Protein AF-A0A534XA20-F1 (afdb_monomer)

pLDDT: mean 77.26, std 18.29, range [40.84, 97.5]

Foldseek 3Di:
DDDDDDDDDPPPPPPPPDPPPPDDQPDDDDDDPPDQDPDPDGQDADQPDKDWDAAPQGKIKIKGFRAPQQAIWIKIADCVPQHDADPSRHTRIDTLAGLQACAPPDPDVPHTDGGQFRHAKDWDWDDDPDAATKIKMWGAGPPPGIWIWIDRPSSNDIDDIDSPPD

Nearest PDB structures (foldseek):
  2z4h-assembly1_A  TM=3.755E-01  e=2.915E+00  Escherichia coli

Radius of gyration: 22.72 Å; Cα contacts (8 Å, |Δi|>4): 361; chains: 1; bounding box: 75×54×54 Å

Solvent-accessible surface area (backbone atoms only — not comparable to full-atom values): 9914 Å² total; per-residue (Å²): 137,86,87,81,82,84,82,81,81,77,82,78,78,80,76,81,75,73,78,82,75,90,62,80,64,72,90,75,83,80,86,69,84,90,57,52,34,98,51,103,64,75,61,77,82,46,74,76,53,76,46,77,45,72,36,88,88,61,36,35,37,40,36,23,27,40,32,71,41,52,2,38,42,35,32,38,34,34,52,95,82,51,41,70,61,46,98,81,60,47,66,49,60,43,77,54,50,40,63,44,36,37,19,93,85,34,95,45,74,81,43,44,74,42,18,43,7,11,69,45,75,50,74,48,60,48,83,64,97,71,82,65,44,41,38,38,38,37,22,29,21,95,72,83,36,27,15,29,29,39,15,66,61,79,48,77,50,64,45,79,51,36,51,68,63,111

Mean predicted aligned error: 11.52 Å

Secondary structure (DSSP, 8-state):
-----------------------PPPP----------S-SS-------SEEEEE-TTS-EEEEEEEETTTEEEEEEE-HHHH-PPPTTS---PEEEE-TT-S-TT-SSTTS-S--S--S-EEEEE---SSSPPPEEEEEE-SSSSEEEEEESSTTSS-PPPBTT--

Sequence (166 aa):
MSTRVLLGLALGIVTSAVPAVAQFSPNQELPLPLAGGQLPVGFVVRGLEPGLRVGPDGAVYVVSIRGVPTGVDLHRHFAPSDGAPAADGTYPFKYLGRPDGCGIFAAGCDVVGVAEGGGDVDIAVNFPASGVPNLALTSLTLVPGVTGTHSADRGENFTDPNPAAA

Structure (mmCIF, N/CA/C/O backbone):
data_AF-A0A534XA20-F1
#
_entry.id   AF-A0A534XA20-F1
#
loop_
_atom_site.group_PDB
_atom_site.id
_atom_site.type_symbol
_atom_site.label_atom_id
_atom_site.label_alt_id
_atom_site.label_comp_id
_atom_site.label_asym_id
_atom_site.label_entity_id
_atom_site.label_seq_id
_atom_site.pdbx_PDB_ins_code
_atom_site.Cartn_x
_atom_site.Cartn_y
_atom_site.Cartn_z
_atom_site.occupancy
_atom_site.B_iso_or_equiv
_atom_site.auth_seq_id
_atom_site.auth_comp_id
_atom_site.auth_asym_id
_atom_site.auth_atom_id
_atom_site.pdbx_PDB_model_num
ATOM 1 N N . MET A 1 1 ? -55.836 -37.350 36.053 1.00 43.75 1 MET A N 1
ATOM 2 C CA . MET A 1 1 ? -55.938 -36.529 34.824 1.00 43.75 1 MET A CA 1
ATOM 3 C C . MET A 1 1 ? -54.875 -35.446 34.904 1.00 43.75 1 MET A C 1
ATOM 5 O O . MET A 1 1 ? -54.731 -34.839 35.952 1.00 43.75 1 MET A O 1
ATOM 9 N N . SER A 1 2 ? -54.046 -35.347 33.868 1.00 40.84 2 SER A N 1
ATOM 10 C CA . SER A 1 2 ? -52.719 -34.718 33.871 1.00 40.84 2 SER A CA 1
ATOM 11 C C . SER A 1 2 ? -52.782 -33.206 33.621 1.00 40.84 2 SER A C 1
ATOM 13 O O . SER A 1 2 ? -53.400 -32.765 32.654 1.00 40.84 2 SER A O 1
ATOM 15 N N . THR A 1 3 ? -52.114 -32.433 34.478 1.00 43.56 3 THR A N 1
ATOM 16 C CA . THR A 1 3 ? -51.863 -30.996 34.315 1.00 43.56 3 THR A CA 1
ATOM 17 C C . THR A 1 3 ? -50.714 -30.800 33.325 1.00 43.56 3 THR A C 1
ATOM 19 O O . THR A 1 3 ? -49.598 -31.248 33.582 1.00 43.56 3 THR A O 1
ATOM 22 N N . ARG A 1 4 ? -50.967 -30.140 32.190 1.00 43.31 4 ARG A N 1
ATOM 23 C CA . ARG A 1 4 ? -49.921 -29.734 31.239 1.00 43.31 4 ARG A CA 1
ATOM 24 C C . ARG A 1 4 ? -49.617 -28.250 31.421 1.00 43.31 4 ARG A C 1
ATOM 26 O O . ARG A 1 4 ? -50.443 -27.407 31.095 1.00 43.31 4 ARG A O 1
ATOM 33 N N . VAL A 1 5 ? -48.424 -27.952 31.926 1.00 43.38 5 VAL A N 1
ATOM 34 C CA . VAL A 1 5 ? -47.821 -26.616 31.887 1.00 43.38 5 VAL A CA 1
ATOM 35 C C . VAL A 1 5 ? -47.134 -26.478 30.530 1.00 43.38 5 VAL A C 1
ATOM 37 O O . VAL A 1 5 ? -46.197 -27.219 30.241 1.00 43.38 5 VAL A O 1
ATOM 40 N N . LEU A 1 6 ? -47.611 -25.569 29.676 1.00 43.41 6 LEU A N 1
ATOM 41 C CA . LEU A 1 6 ? -46.860 -25.148 28.493 1.00 43.41 6 LEU A CA 1
ATOM 42 C C . LEU A 1 6 ? -45.855 -24.075 28.920 1.00 43.41 6 LEU A C 1
ATOM 44 O O . LEU A 1 6 ? -46.234 -22.946 29.221 1.00 43.41 6 LEU A O 1
ATOM 48 N N . LEU A 1 7 ? -44.573 -24.435 28.932 1.00 44.34 7 LEU A N 1
ATOM 49 C CA . LEU A 1 7 ? -43.472 -23.487 29.045 1.00 44.34 7 LEU A CA 1
ATOM 50 C C . LEU A 1 7 ? -43.133 -22.995 27.629 1.00 44.34 7 LEU A C 1
ATOM 52 O O . LEU A 1 7 ? -42.509 -23.708 26.846 1.00 44.34 7 LEU A O 1
ATOM 56 N N . GLY A 1 8 ? -43.607 -21.803 27.270 1.00 41.44 8 GLY A N 1
ATOM 57 C CA . GLY A 1 8 ? -43.230 -21.143 26.022 1.00 41.44 8 GLY A CA 1
ATOM 58 C C . GLY A 1 8 ? -41.831 -20.546 26.147 1.00 41.44 8 GLY A C 1
ATOM 59 O O . GLY A 1 8 ? -41.646 -19.555 26.849 1.00 41.44 8 GLY A O 1
ATOM 60 N N . LEU A 1 9 ? -40.844 -21.142 25.478 1.00 47.09 9 LEU A N 1
ATOM 61 C CA . LEU A 1 9 ? -39.513 -20.560 25.327 1.00 47.09 9 LEU A CA 1
ATOM 62 C C . LEU A 1 9 ? -39.584 -19.477 24.238 1.00 47.09 9 LEU A C 1
ATOM 64 O O . LEU A 1 9 ? -39.551 -19.782 23.047 1.00 47.09 9 LEU A O 1
ATOM 68 N N . ALA A 1 10 ? -39.732 -18.213 24.634 1.00 49.53 10 ALA A N 1
ATOM 69 C CA . ALA A 1 10 ? -39.606 -17.094 23.708 1.00 49.53 10 ALA A CA 1
ATOM 70 C C . ALA A 1 10 ? -38.120 -16.892 23.378 1.00 49.53 10 ALA A C 1
ATOM 72 O O . ALA A 1 10 ? -37.345 -16.421 24.209 1.00 49.53 10 ALA A O 1
ATOM 73 N N . LEU A 1 11 ? -37.720 -17.274 22.164 1.00 46.91 11 LEU A N 1
ATOM 74 C CA . LEU A 1 11 ? -36.409 -16.957 21.611 1.00 46.91 11 LEU A CA 1
ATOM 75 C C . LEU A 1 11 ? -36.375 -15.448 21.324 1.00 46.91 11 LEU A C 1
ATOM 77 O O . LEU A 1 11 ? -36.827 -14.988 20.277 1.00 46.91 11 LEU A O 1
ATOM 81 N N . GLY A 1 12 ? -35.908 -14.667 22.297 1.00 41.12 12 GLY A N 1
ATOM 82 C CA . GLY A 1 12 ? -35.675 -13.239 22.130 1.00 41.12 12 GLY A CA 1
ATOM 83 C C . GLY A 1 12 ? -34.534 -13.028 21.144 1.00 41.12 12 GLY A C 1
ATOM 84 O O . GLY A 1 12 ? -33.367 -13.135 21.510 1.00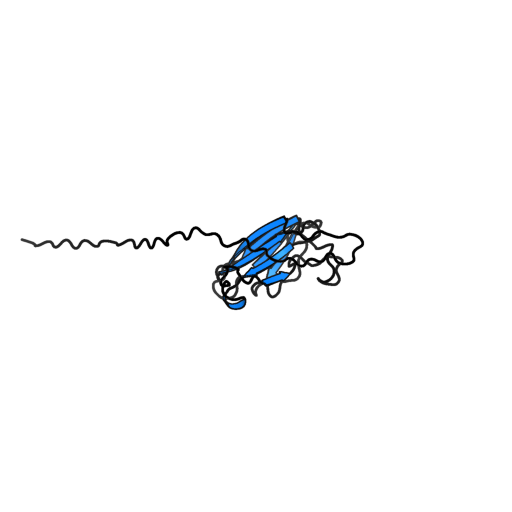 41.12 12 GLY A O 1
ATOM 85 N N . ILE A 1 13 ? -34.864 -12.741 19.886 1.00 50.25 13 ILE A N 1
ATOM 86 C CA . ILE A 1 13 ? -33.898 -12.201 18.935 1.00 50.25 13 ILE A CA 1
ATOM 87 C C . ILE A 1 13 ? -33.545 -10.807 19.455 1.00 50.25 13 ILE A C 1
ATOM 89 O O . ILE A 1 13 ? -34.330 -9.869 19.328 1.00 50.25 13 ILE A O 1
ATOM 93 N N . VAL A 1 14 ? -32.378 -10.676 20.085 1.00 44.31 14 VAL A N 1
ATOM 94 C CA . VAL A 1 14 ? -31.803 -9.370 20.405 1.00 44.31 14 VAL A CA 1
ATOM 95 C C . VAL A 1 14 ? -31.342 -8.768 19.082 1.00 44.31 14 VAL A C 1
ATOM 97 O O . VAL A 1 14 ? -30.202 -8.944 18.665 1.00 44.31 14 VAL A O 1
ATOM 100 N N . THR A 1 15 ? -32.235 -8.078 18.376 1.00 46.50 15 THR A N 1
ATOM 101 C CA . THR A 1 15 ? -31.813 -7.156 17.324 1.00 46.50 15 THR A CA 1
ATOM 102 C C . THR A 1 15 ? -31.273 -5.917 18.024 1.00 46.50 15 THR A C 1
ATOM 104 O O . THR A 1 15 ? -32.009 -4.962 18.273 1.00 46.50 15 THR A O 1
ATOM 107 N N . SER A 1 16 ? -29.992 -5.925 18.392 1.00 49.44 16 SER A N 1
ATOM 108 C CA . SER A 1 16 ? -29.287 -4.685 18.703 1.00 49.44 16 SER A CA 1
ATOM 109 C C . SER A 1 16 ? -29.133 -3.909 17.394 1.00 49.44 16 SER A C 1
ATOM 111 O O . SER A 1 16 ? -28.110 -3.995 16.718 1.00 49.44 16 SER A O 1
ATOM 113 N N . ALA A 1 17 ? -30.192 -3.213 16.982 1.00 48.69 17 ALA A N 1
ATOM 114 C CA . ALA A 1 17 ? -30.105 -2.241 15.911 1.00 48.69 17 ALA A CA 1
ATOM 115 C C . ALA A 1 17 ? -29.261 -1.082 16.444 1.00 48.69 17 ALA A C 1
ATOM 117 O O . ALA A 1 17 ? -29.714 -0.301 17.281 1.00 48.69 17 ALA A O 1
ATOM 118 N N . VAL A 1 18 ? -28.004 -1.020 16.009 1.00 51.59 18 VAL A N 1
ATOM 119 C CA . VAL A 1 18 ? -27.165 0.155 16.227 1.00 51.59 18 VAL A CA 1
ATOM 120 C C . VAL A 1 18 ? -27.829 1.293 15.446 1.00 51.59 18 VAL A C 1
ATOM 122 O O . VAL A 1 18 ? -28.064 1.125 14.245 1.00 51.59 18 VAL A O 1
ATOM 125 N N . PRO A 1 19 ? -28.198 2.416 16.085 1.00 45.91 19 PRO A N 1
ATOM 126 C CA . PRO A 1 19 ? -28.735 3.554 15.357 1.00 45.91 19 PRO A CA 1
ATOM 127 C C . PRO A 1 19 ? -27.703 3.984 14.313 1.00 45.91 19 PRO A C 1
ATOM 129 O O . PRO A 1 19 ? -26.531 4.176 14.635 1.00 45.91 19 PRO A O 1
ATOM 132 N N . ALA A 1 20 ? -28.129 4.105 13.056 1.00 51.56 20 ALA A N 1
ATOM 133 C CA . ALA A 1 20 ? -27.275 4.630 12.006 1.00 51.56 20 ALA A CA 1
ATOM 134 C C . ALA A 1 20 ? -26.931 6.084 12.355 1.00 51.56 20 ALA A C 1
ATOM 136 O O . ALA A 1 20 ? -27.782 6.971 12.275 1.00 51.56 20 ALA A O 1
ATOM 137 N N . VAL A 1 21 ? -25.689 6.326 12.773 1.00 58.00 21 VAL A N 1
ATOM 138 C CA . VAL A 1 21 ? -25.152 7.680 12.892 1.00 58.00 21 VAL A CA 1
ATOM 139 C C . VAL A 1 21 ? -24.897 8.151 11.466 1.00 58.00 21 VAL A C 1
ATOM 141 O O . VAL A 1 21 ? -23.87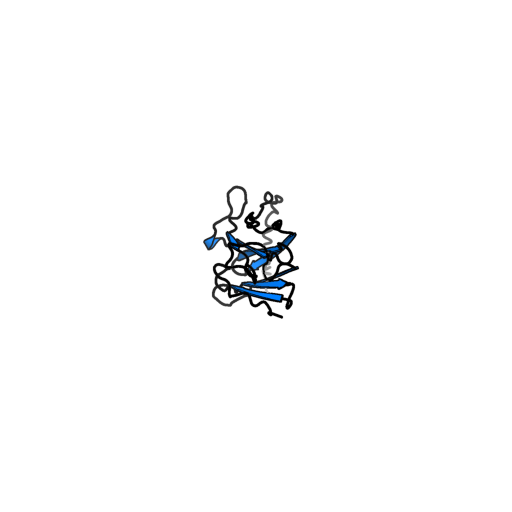2 7.847 10.864 1.00 58.00 21 VAL A O 1
ATOM 144 N N . ALA A 1 22 ? -25.891 8.820 10.886 1.00 55.72 22 ALA A N 1
ATOM 145 C CA . ALA A 1 22 ? -25.801 9.414 9.561 1.00 55.72 22 ALA A CA 1
ATOM 146 C C . ALA A 1 22 ? -24.955 10.689 9.628 1.00 55.72 22 ALA A C 1
ATOM 148 O O . ALA A 1 22 ? -25.463 11.803 9.542 1.00 55.72 22 ALA A O 1
ATOM 149 N N . GLN A 1 23 ? -23.652 10.518 9.804 1.00 67.19 23 GLN A N 1
ATOM 150 C CA . GLN A 1 23 ? -22.690 11.563 9.520 1.00 67.19 23 GLN A CA 1
ATOM 151 C C . GLN A 1 23 ? -21.426 10.878 9.017 1.00 67.19 23 GLN A C 1
ATOM 153 O O . GLN A 1 23 ? -20.704 10.244 9.784 1.00 67.19 23 GLN A O 1
ATOM 158 N N . PHE A 1 24 ? -21.195 10.952 7.705 1.00 64.81 24 PHE A N 1
ATOM 159 C CA . PHE A 1 24 ? -19.869 10.654 7.180 1.00 64.81 24 PHE A CA 1
ATOM 160 C C . PHE A 1 24 ? -18.875 11.579 7.885 1.00 64.81 24 PHE A C 1
ATOM 162 O O . PHE A 1 24 ? -19.194 12.744 8.156 1.00 64.81 24 PHE A O 1
ATOM 169 N N . SER A 1 25 ? -17.690 11.061 8.204 1.00 66.25 25 SER A N 1
ATOM 170 C CA . SER A 1 25 ? -16.595 11.926 8.623 1.00 66.25 25 SER A CA 1
ATOM 171 C C . SER A 1 25 ? -16.346 12.972 7.531 1.00 66.25 25 SER A C 1
ATOM 173 O O . SER A 1 25 ? -16.643 12.721 6.356 1.00 66.25 25 SER A O 1
ATOM 175 N N . PRO A 1 26 ? -15.781 14.138 7.877 1.00 74.94 26 PRO A N 1
ATOM 176 C CA . PRO A 1 26 ? -15.172 14.993 6.872 1.00 74.94 26 PRO A CA 1
ATOM 177 C C . PRO A 1 26 ? -14.247 14.178 5.958 1.00 74.94 26 PRO A C 1
ATOM 179 O O . PRO A 1 26 ? -13.672 13.169 6.383 1.00 74.94 26 PRO A O 1
ATOM 182 N N . ASN A 1 27 ? -14.106 14.619 4.707 1.00 80.62 27 ASN A N 1
ATOM 183 C CA . ASN A 1 27 ? -13.144 14.016 3.794 1.00 80.62 27 ASN A CA 1
ATOM 184 C C . ASN A 1 27 ? -11.755 14.064 4.435 1.00 80.62 27 ASN A C 1
ATOM 186 O O . ASN A 1 27 ? -11.293 15.129 4.849 1.00 80.62 27 ASN A O 1
ATOM 190 N N . GLN A 1 28 ? -11.101 12.909 4.493 1.00 85.38 28 GLN A N 1
ATOM 191 C CA . GLN A 1 28 ? -9.707 12.806 4.876 1.00 85.38 28 GLN A CA 1
ATOM 192 C C . GLN A 1 28 ? -8.889 12.527 3.622 1.00 85.38 28 GLN A C 1
ATOM 194 O O . GLN A 1 28 ? -9.020 11.472 3.007 1.00 85.38 28 GLN A O 1
ATOM 199 N N . GLU A 1 29 ? -8.019 13.468 3.275 1.00 86.62 29 GLU A N 1
ATOM 200 C CA . GLU A 1 29 ? -7.014 13.257 2.241 1.00 86.62 29 GLU A CA 1
ATOM 201 C C . GLU A 1 29 ? -5.838 12.478 2.832 1.00 86.62 29 GLU A C 1
ATOM 203 O O . GLU A 1 29 ? -5.342 12.804 3.915 1.00 86.62 29 GLU A O 1
ATOM 208 N N . LEU A 1 30 ? -5.379 11.452 2.118 1.00 87.94 30 LEU A N 1
ATOM 209 C CA . LEU A 1 30 ? -4.150 10.751 2.468 1.00 87.94 30 LEU A CA 1
ATOM 210 C C . LEU A 1 30 ? -2.987 11.468 1.783 1.00 87.94 30 LEU A C 1
ATOM 212 O O . LEU A 1 30 ? -2.903 11.446 0.553 1.00 87.94 30 LEU A O 1
ATOM 216 N N . PRO A 1 31 ? -2.103 12.142 2.541 1.00 82.31 31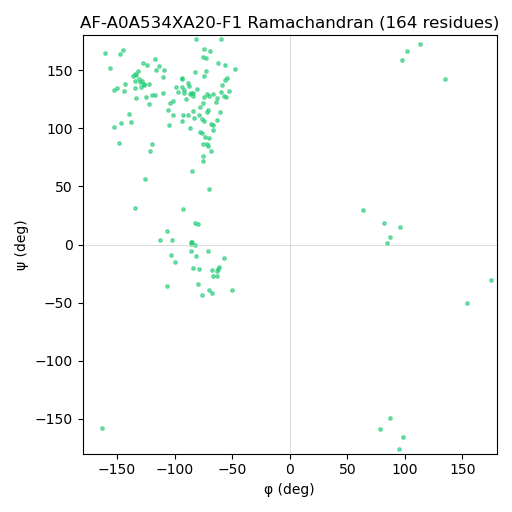 PRO A N 1
ATOM 217 C CA . PRO A 1 31 ? -1.032 12.906 1.934 1.00 82.31 31 PRO A CA 1
ATOM 218 C C . PRO A 1 31 ? -0.110 11.962 1.164 1.00 82.31 31 PRO A C 1
ATOM 220 O O . PRO A 1 31 ? 0.413 10.984 1.708 1.00 82.31 31 PRO A O 1
ATOM 223 N N . LEU A 1 32 ? 0.086 12.287 -0.109 1.00 77.81 32 LEU A N 1
ATOM 224 C CA . LEU A 1 32 ? 1.119 11.701 -0.948 1.00 77.81 32 LEU A CA 1
ATOM 225 C C . LEU A 1 32 ? 2.345 12.611 -0.889 1.00 77.81 32 LEU A C 1
ATOM 227 O O . LEU A 1 32 ? 2.189 13.838 -0.870 1.00 77.81 32 LEU A O 1
ATOM 231 N N . PRO A 1 33 ? 3.570 12.065 -0.870 1.00 70.50 33 PRO A N 1
ATOM 232 C CA . PRO A 1 33 ? 4.752 12.900 -0.974 1.00 70.50 33 PRO A CA 1
ATOM 233 C C . PRO A 1 33 ? 4.718 13.661 -2.308 1.00 70.50 33 PRO A C 1
ATOM 235 O O . PRO A 1 33 ? 4.808 13.080 -3.391 1.00 70.50 33 PRO A O 1
ATOM 238 N N . LEU A 1 34 ? 4.585 14.986 -2.217 1.00 58.59 34 LEU A N 1
ATOM 239 C CA . LEU A 1 34 ? 4.752 15.912 -3.332 1.00 58.59 34 LEU A CA 1
ATOM 240 C C . LEU A 1 34 ? 6.239 15.972 -3.689 1.00 58.59 34 LEU A C 1
ATOM 242 O O . LEU A 1 34 ? 6.945 16.852 -3.212 1.00 58.59 34 LEU A O 1
ATOM 246 N N . ALA A 1 35 ? 6.752 15.057 -4.502 1.00 53.41 35 ALA A N 1
ATOM 247 C CA . ALA A 1 35 ? 8.061 15.290 -5.103 1.00 53.41 35 ALA A CA 1
ATOM 248 C C . ALA A 1 35 ? 8.200 14.559 -6.434 1.00 53.41 35 ALA A C 1
ATOM 250 O O . ALA A 1 35 ? 8.506 13.371 -6.481 1.00 53.41 35 ALA A O 1
ATOM 251 N N . GLY A 1 36 ? 8.036 15.303 -7.528 1.00 42.12 36 GLY A N 1
ATOM 252 C CA . GLY A 1 36 ? 8.830 15.022 -8.716 1.00 42.12 36 GLY A CA 1
ATOM 253 C C . GLY A 1 36 ? 10.258 15.454 -8.396 1.00 42.12 36 GLY A C 1
ATOM 254 O O . GLY A 1 36 ? 10.484 16.628 -8.109 1.00 42.12 36 GLY A O 1
ATOM 255 N N . GLY A 1 37 ? 11.199 14.508 -8.372 1.00 46.41 37 GLY A N 1
ATOM 256 C CA . GLY A 1 37 ? 12.622 14.821 -8.256 1.00 46.41 37 GLY A CA 1
ATOM 257 C C . GLY A 1 37 ? 13.099 15.700 -9.417 1.00 46.41 37 GLY A C 1
ATOM 258 O O . GLY A 1 37 ? 12.347 15.992 -10.346 1.00 46.41 37 GLY A O 1
ATOM 259 N N . GLN A 1 38 ? 14.372 16.100 -9.376 1.00 47.19 38 GLN A N 1
ATOM 260 C CA . GLN A 1 38 ? 15.035 16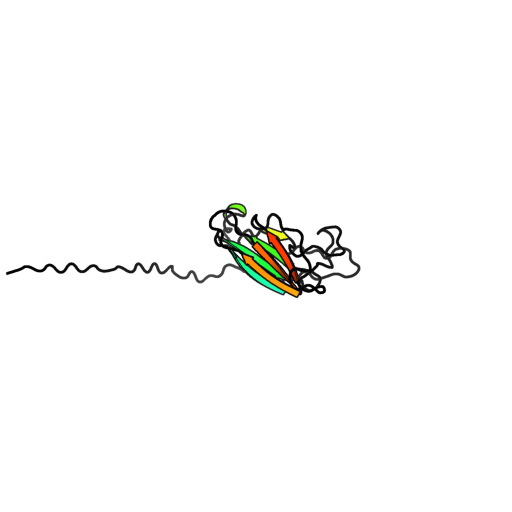.957 -10.368 1.00 47.19 38 GLN A CA 1
ATOM 261 C C . GLN A 1 38 ? 15.259 16.236 -11.718 1.00 47.19 38 GLN A C 1
ATOM 263 O O . GLN A 1 38 ? 16.361 16.212 -12.258 1.00 47.19 38 GLN A O 1
ATOM 268 N N . LEU A 1 39 ? 14.235 15.579 -12.255 1.00 51.56 39 LEU A N 1
ATOM 269 C CA . LEU A 1 39 ? 14.259 15.060 -13.609 1.00 51.56 39 LEU A CA 1
ATOM 270 C C . LEU A 1 39 ? 13.897 16.198 -14.577 1.00 51.56 39 LEU A C 1
ATOM 272 O O . LEU A 1 39 ? 13.084 17.058 -14.237 1.00 51.56 39 LEU A O 1
ATOM 276 N N . PRO A 1 40 ? 14.441 16.203 -15.808 1.00 54.44 40 PRO A N 1
ATOM 277 C CA . PRO A 1 40 ? 14.040 17.150 -16.855 1.00 54.44 40 PRO A CA 1
ATOM 278 C C . PRO A 1 40 ? 12.536 17.108 -17.193 1.00 54.44 40 PRO A C 1
ATOM 280 O O . PRO A 1 40 ? 12.039 17.979 -17.902 1.00 54.44 40 PRO A O 1
ATOM 283 N N . VAL A 1 41 ? 11.825 16.085 -16.701 1.00 53.56 41 VAL A N 1
ATOM 284 C CA . VAL A 1 41 ? 10.382 15.870 -16.810 1.00 53.56 41 VAL A CA 1
ATOM 285 C C . VAL A 1 41 ? 9.779 15.697 -15.413 1.00 53.56 41 VAL A C 1
ATOM 287 O O . VAL A 1 41 ? 10.232 14.868 -14.628 1.00 53.56 41 VAL A O 1
ATOM 290 N N . GLY A 1 42 ? 8.753 16.488 -15.096 1.00 54.09 42 GLY A N 1
ATOM 291 C CA . GLY A 1 42 ? 8.009 16.381 -13.842 1.00 54.09 42 GLY A CA 1
ATOM 292 C C . GLY A 1 42 ? 6.803 15.460 -13.997 1.00 54.09 42 GLY A C 1
ATOM 293 O O . GLY A 1 42 ? 6.005 15.635 -14.917 1.00 54.09 42 GLY A O 1
ATOM 294 N N . PHE A 1 43 ? 6.644 14.509 -13.081 1.00 58.56 43 PHE A N 1
ATOM 295 C CA . PHE A 1 43 ? 5.434 13.698 -12.9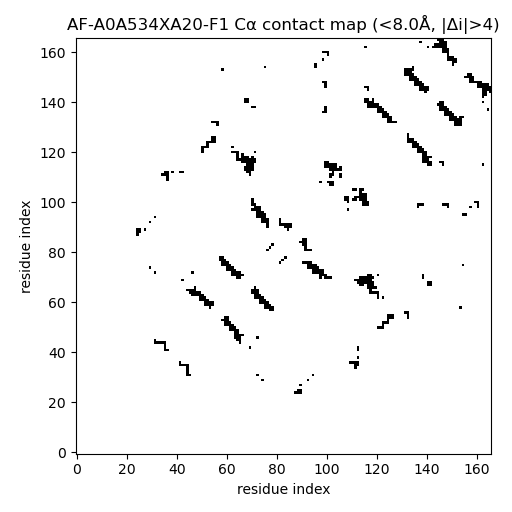84 1.00 58.56 43 PHE A CA 1
ATOM 296 C C . PHE A 1 43 ? 4.511 14.292 -11.924 1.00 58.56 43 PHE A C 1
ATOM 298 O O . PHE A 1 43 ? 4.945 14.591 -10.811 1.00 58.56 43 PHE A O 1
ATOM 305 N N . VAL A 1 44 ? 3.232 14.469 -12.258 1.00 56.75 44 VAL A N 1
ATOM 306 C CA . VAL A 1 44 ? 2.231 14.886 -11.272 1.00 56.75 44 VAL A CA 1
ATOM 307 C C . VAL A 1 44 ? 1.844 13.658 -10.454 1.00 56.75 44 VAL A C 1
ATOM 309 O O . VAL A 1 44 ? 1.203 12.750 -10.974 1.00 56.75 44 VAL A O 1
ATOM 312 N N . VAL A 1 45 ? 2.219 13.633 -9.176 1.00 60.84 45 VAL A N 1
ATOM 313 C CA . VAL A 1 45 ? 1.741 12.616 -8.231 1.00 60.84 45 VAL A CA 1
ATOM 314 C C . VAL A 1 45 ? 0.272 12.908 -7.930 1.00 60.84 45 VAL A C 1
ATOM 316 O O . VAL A 1 45 ? -0.047 13.950 -7.358 1.00 60.84 45 VAL A O 1
ATOM 319 N N . ARG A 1 46 ? -0.626 12.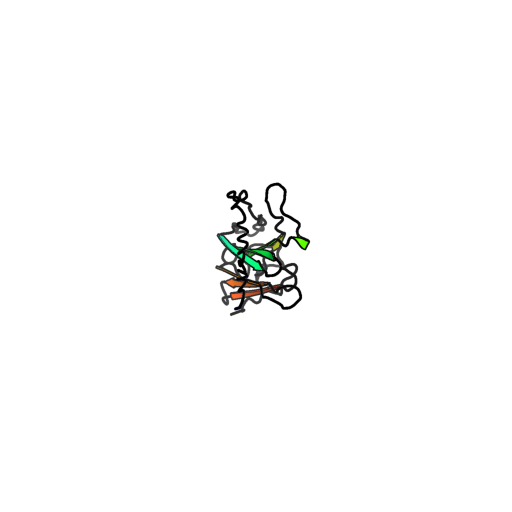011 -8.344 1.00 64.44 46 ARG A N 1
ATOM 320 C CA . ARG A 1 46 ? -2.046 12.015 -7.963 1.00 64.44 46 ARG A CA 1
ATOM 321 C C . ARG A 1 46 ? -2.468 10.595 -7.623 1.00 64.44 46 ARG A C 1
ATOM 323 O O . ARG A 1 46 ? -2.027 9.680 -8.303 1.00 64.44 46 ARG A O 1
ATOM 330 N N . GLY A 1 47 ? -3.357 10.432 -6.647 1.00 62.75 47 GLY A N 1
ATOM 331 C CA . GLY A 1 47 ? -4.095 9.182 -6.481 1.00 62.75 47 GLY A CA 1
ATOM 332 C C . GLY A 1 47 ? -5.190 9.123 -7.538 1.00 62.75 47 GLY A C 1
ATOM 333 O O . GLY A 1 47 ? -6.226 9.763 -7.378 1.00 62.75 47 GLY A O 1
ATOM 334 N N . LEU A 1 48 ? -4.921 8.455 -8.661 1.00 66.25 48 LEU A N 1
ATOM 335 C CA . LEU A 1 48 ? -5.856 8.394 -9.790 1.00 66.25 48 LEU A CA 1
ATOM 336 C C . LEU A 1 48 ? -7.007 7.426 -9.514 1.00 66.25 48 LEU A C 1
ATOM 338 O O . LEU A 1 48 ? -8.162 7.760 -9.761 1.00 66.25 48 LEU A O 1
ATOM 342 N N . GLU A 1 49 ? -6.679 6.261 -8.963 1.00 78.12 49 GLU A N 1
ATOM 343 C CA . GLU A 1 49 ? -7.629 5.204 -8.637 1.00 78.12 49 GLU A CA 1
ATOM 344 C C . GLU A 1 49 ? -7.241 4.586 -7.286 1.00 78.12 49 GLU A C 1
ATOM 346 O O . GLU A 1 49 ? -6.146 4.021 -7.163 1.00 78.12 49 GLU A O 1
ATOM 351 N N . PRO A 1 50 ? -8.068 4.786 -6.240 1.00 83.38 50 PRO A N 1
ATOM 352 C CA . PRO A 1 50 ? -7.818 4.223 -4.927 1.00 83.38 50 PRO A CA 1
ATOM 353 C C . PRO A 1 50 ? -8.417 2.817 -4.790 1.00 83.38 50 PRO A C 1
ATOM 355 O O . PRO A 1 50 ? -9.564 2.578 -5.164 1.00 83.38 50 PRO A O 1
ATOM 358 N N . GLY A 1 51 ? -7.675 1.914 -4.156 1.00 90.75 51 GLY A N 1
ATOM 359 C CA . GLY A 1 51 ? -8.162 0.617 -3.688 1.00 90.75 51 GLY A CA 1
ATOM 360 C C . GLY A 1 51 ? -8.147 0.549 -2.162 1.00 90.75 51 GLY A C 1
ATOM 361 O O . GLY A 1 51 ? -7.341 1.220 -1.516 1.00 90.75 51 GLY A O 1
ATOM 362 N N . LEU A 1 52 ? -9.015 -0.274 -1.565 1.00 94.38 52 LEU A N 1
ATOM 363 C CA . LEU A 1 52 ? -8.951 -0.559 -0.130 1.00 94.38 52 LEU A CA 1
ATOM 364 C C . LEU A 1 52 ? -9.029 -2.049 0.182 1.00 94.38 52 LEU A C 1
ATOM 366 O O . LEU A 1 52 ? -9.742 -2.811 -0.473 1.00 94.38 52 LEU A O 1
ATOM 370 N N . ARG A 1 53 ? -8.372 -2.454 1.268 1.00 96.12 53 ARG A N 1
ATOM 371 C CA . ARG A 1 53 ? -8.550 -3.779 1.857 1.00 96.12 53 ARG A CA 1
ATOM 372 C C . ARG A 1 53 ? -8.459 -3.704 3.370 1.00 96.12 53 ARG A C 1
ATOM 374 O O . ARG A 1 53 ? -7.525 -3.132 3.917 1.00 96.12 53 ARG A O 1
ATOM 381 N N . VAL A 1 54 ? -9.417 -4.332 4.044 1.00 95.81 54 VAL A N 1
ATOM 382 C CA . VAL A 1 54 ? -9.385 -4.521 5.498 1.00 95.81 54 VAL A CA 1
ATOM 383 C C . VAL A 1 54 ? -8.953 -5.951 5.808 1.00 95.81 54 VAL A C 1
ATOM 385 O O . VAL A 1 54 ? -9.560 -6.908 5.313 1.00 95.81 54 VAL A O 1
ATOM 388 N N . GLY A 1 55 ? -7.885 -6.086 6.588 1.00 93.62 55 GLY A N 1
ATOM 389 C CA . GLY A 1 55 ? -7.380 -7.355 7.097 1.00 93.62 55 GLY A CA 1
ATOM 390 C C . GLY A 1 55 ? -8.229 -7.908 8.250 1.00 93.62 55 GLY A C 1
ATOM 391 O O . GLY A 1 55 ? -8.974 -7.164 8.891 1.00 93.62 55 GLY A O 1
ATOM 392 N N . PRO A 1 56 ? -8.122 -9.214 8.553 1.00 93.69 56 PRO A N 1
ATOM 393 C CA . PRO A 1 56 ? -8.863 -9.844 9.652 1.00 93.69 56 PRO A CA 1
ATOM 394 C C . PRO A 1 56 ? -8.510 -9.310 11.041 1.00 93.69 56 PRO A C 1
ATOM 396 O O . PRO A 1 56 ? -9.304 -9.445 11.967 1.00 93.69 56 PRO A O 1
ATOM 399 N N . ASP A 1 57 ? -7.326 -8.726 11.198 1.00 93.00 57 ASP A N 1
ATOM 400 C CA . ASP A 1 57 ? -6.877 -8.099 12.438 1.00 93.00 57 ASP A CA 1
ATOM 401 C C 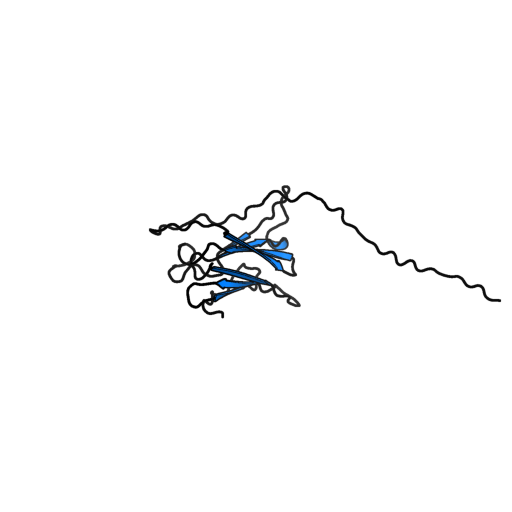. ASP A 1 57 ? -7.330 -6.635 12.564 1.00 93.00 57 ASP A C 1
ATOM 403 O O . ASP A 1 57 ? -7.037 -5.988 13.567 1.00 93.00 57 ASP A O 1
ATOM 407 N N . GLY A 1 58 ? -8.070 -6.115 11.579 1.00 93.50 58 GLY A N 1
ATOM 408 C CA . GLY A 1 58 ? -8.575 -4.745 11.563 1.00 93.50 58 GLY A CA 1
ATOM 409 C C . GLY A 1 58 ? -7.608 -3.723 10.964 1.00 93.50 58 GLY A C 1
ATOM 410 O O . GLY A 1 58 ? -7.906 -2.532 11.012 1.00 93.50 58 GLY A O 1
ATOM 411 N N . ALA A 1 59 ? -6.476 -4.150 10.392 1.00 96.50 59 ALA A N 1
ATOM 412 C CA . ALA A 1 59 ? -5.631 -3.257 9.604 1.00 96.50 59 ALA A CA 1
ATOM 413 C C . ALA A 1 59 ? -6.358 -2.830 8.318 1.00 96.50 59 ALA A C 1
ATOM 415 O O . ALA A 1 59 ? -6.869 -3.668 7.574 1.00 96.50 59 ALA A O 1
ATOM 416 N N . VAL A 1 60 ? -6.400 -1.529 8.051 1.00 96.69 60 VAL A N 1
ATOM 417 C CA . VAL A 1 60 ? -6.971 -0.932 6.842 1.00 96.69 60 VAL A CA 1
ATOM 418 C C . VAL A 1 60 ? -5.828 -0.512 5.936 1.00 96.69 60 VAL A C 1
ATOM 420 O O . VAL A 1 60 ? -4.997 0.297 6.336 1.00 96.69 60 VAL A O 1
ATOM 423 N N . TYR A 1 61 ? -5.801 -1.031 4.716 1.00 96.94 61 TYR A N 1
ATOM 424 C CA . TYR A 1 61 ? -4.832 -0.676 3.686 1.00 96.94 61 TYR A CA 1
ATOM 425 C C . TYR A 1 61 ? -5.530 0.113 2.590 1.00 96.94 61 TYR A C 1
ATOM 427 O O . TYR A 1 61 ? -6.574 -0.320 2.099 1.00 96.94 61 TYR A O 1
ATOM 435 N N . VAL A 1 62 ? -4.956 1.252 2.218 1.00 95.56 62 VAL A N 1
ATOM 436 C CA . VAL A 1 62 ? -5.434 2.092 1.118 1.00 95.56 62 VAL A CA 1
ATOM 437 C C . VAL A 1 62 ? -4.300 2.234 0.124 1.00 95.56 62 VAL A C 1
ATOM 439 O O . VAL A 1 62 ? -3.220 2.691 0.486 1.00 95.56 62 VAL A O 1
ATOM 442 N N . VAL A 1 63 ? -4.535 1.810 -1.110 1.00 93.44 63 VAL A N 1
ATOM 443 C CA . VAL A 1 63 ? -3.567 1.895 -2.202 1.00 93.44 63 VAL A CA 1
ATOM 444 C C . VAL A 1 63 ? -4.030 2.940 -3.203 1.00 93.44 63 VAL A C 1
ATOM 446 O O . VAL A 1 63 ? -5.230 3.161 -3.344 1.00 93.44 63 VAL A O 1
ATOM 449 N N . SER A 1 64 ? -3.105 3.596 -3.892 1.00 89.88 64 SER A N 1
ATOM 450 C CA . SER A 1 64 ? -3.439 4.539 -4.954 1.00 89.88 64 SER A CA 1
ATOM 451 C C . SER A 1 64 ? -2.449 4.466 -6.104 1.00 89.88 64 SER A C 1
ATOM 453 O O . SER A 1 64 ? -1.242 4.357 -5.902 1.00 89.88 64 SER A O 1
ATOM 455 N N . ILE A 1 65 ? -2.971 4.526 -7.323 1.00 87.56 65 ILE A N 1
ATOM 456 C CA . ILE A 1 65 ? -2.169 4.507 -8.545 1.00 87.56 65 ILE A CA 1
ATOM 457 C C . ILE A 1 65 ? -1.664 5.916 -8.865 1.00 87.56 65 ILE A C 1
ATOM 459 O O . ILE A 1 65 ? -2.469 6.842 -8.989 1.00 87.56 65 ILE A O 1
ATOM 463 N N . ARG A 1 66 ? -0.348 6.062 -9.077 1.00 83.00 66 ARG A N 1
ATOM 464 C CA . ARG A 1 66 ? 0.260 7.299 -9.599 1.00 83.00 66 ARG A CA 1
ATOM 465 C C . ARG A 1 66 ? 0.213 7.386 -11.130 1.00 83.00 66 ARG A C 1
ATOM 467 O O . ARG A 1 66 ? 0.357 8.484 -11.673 1.00 83.00 66 ARG A O 1
ATOM 474 N N . GLY A 1 67 ? 0.043 6.252 -11.812 1.00 77.88 67 GLY A N 1
ATOM 475 C CA . GLY A 1 67 ? 0.093 6.089 -13.269 1.00 77.88 67 GLY A CA 1
ATOM 476 C C . GLY A 1 67 ? 1.295 5.254 -13.730 1.00 77.88 67 GLY A C 1
ATOM 477 O O . GLY A 1 67 ? 2.175 4.927 -12.940 1.00 77.88 67 GLY A O 1
ATOM 478 N N . VAL A 1 68 ? 1.364 4.908 -15.020 1.00 75.75 68 VAL A N 1
ATOM 479 C CA . VAL A 1 68 ? 2.555 4.270 -15.616 1.00 75.75 68 VAL A CA 1
ATOM 480 C C . VAL A 1 68 ? 3.527 5.353 -16.088 1.00 75.75 68 VAL A C 1
ATOM 482 O O . VAL A 1 68 ? 3.095 6.299 -16.751 1.00 75.75 68 VAL A O 1
ATOM 485 N N . PRO A 1 69 ? 4.840 5.220 -15.847 1.00 71.44 69 PRO A N 1
ATOM 486 C CA . PRO A 1 69 ? 5.512 4.211 -15.029 1.00 71.44 69 PRO A CA 1
ATOM 487 C C . PRO A 1 69 ? 5.693 4.705 -13.589 1.00 71.44 69 PRO A C 1
ATOM 489 O O . PRO A 1 69 ? 6.708 4.450 -12.974 1.00 71.44 69 PRO A O 1
ATOM 492 N N . THR A 1 70 ? 4.818 5.538 -13.042 1.00 76.75 70 THR A N 1
ATOM 493 C CA . THR A 1 70 ? 5.045 6.211 -11.758 1.00 76.75 70 THR A CA 1
ATOM 494 C C . THR A 1 70 ? 4.651 5.372 -10.541 1.00 76.75 70 THR A C 1
ATOM 496 O O . THR A 1 70 ? 4.893 5.831 -9.426 1.00 76.75 70 THR A O 1
ATOM 499 N N . GLY A 1 71 ? 4.187 4.130 -10.700 1.00 83.94 71 GLY A N 1
ATOM 500 C CA . GLY A 1 71 ? 4.003 3.169 -9.603 1.00 83.94 71 GLY A CA 1
ATOM 501 C C . GLY A 1 71 ? 2.750 3.405 -8.763 1.00 83.94 71 GLY A C 1
ATOM 502 O O . GLY A 1 71 ? 1.808 4.080 -9.194 1.00 83.94 71 GLY A O 1
ATOM 503 N N . VAL A 1 72 ? 2.754 2.871 -7.542 1.00 88.06 72 VAL A N 1
ATOM 504 C CA . VAL A 1 72 ? 1.638 2.991 -6.590 1.00 88.06 72 VAL A CA 1
ATOM 505 C C . VAL A 1 72 ? 2.104 3.521 -5.239 1.00 88.06 72 VAL A C 1
ATOM 507 O O . VAL A 1 72 ? 3.263 3.380 -4.869 1.00 88.06 72 VAL A O 1
ATOM 510 N N . ASP A 1 73 ? 1.187 4.124 -4.493 1.00 89.44 73 ASP A N 1
ATOM 511 C CA . ASP A 1 73 ? 1.364 4.511 -3.095 1.00 89.44 73 ASP A CA 1
ATOM 512 C C . ASP A 1 73 ? 0.506 3.637 -2.196 1.00 89.44 73 ASP A C 1
ATOM 514 O O . ASP A 1 73 ? -0.628 3.314 -2.551 1.00 89.44 73 ASP A O 1
ATOM 518 N N . LEU A 1 74 ? 1.015 3.313 -1.010 1.00 92.88 74 LEU A N 1
ATOM 519 C CA . LEU A 1 74 ? 0.274 2.559 -0.009 1.00 92.88 74 LEU A CA 1
ATOM 520 C C . LEU A 1 74 ? 0.251 3.289 1.335 1.00 92.88 74 LEU A C 1
ATOM 522 O O . LEU A 1 74 ? 1.275 3.771 1.821 1.00 92.88 74 LEU A O 1
ATOM 526 N N . HIS A 1 75 ? -0.908 3.280 1.983 1.00 94.94 75 HIS A N 1
ATOM 527 C CA . HIS A 1 75 ? -1.100 3.709 3.362 1.00 94.94 75 HIS A CA 1
ATOM 528 C C . HIS A 1 75 ? -1.726 2.589 4.181 1.00 94.94 75 HIS A C 1
ATOM 530 O O . HIS A 1 75 ? -2.453 1.738 3.665 1.00 94.94 75 HIS A O 1
ATOM 536 N N . ARG A 1 76 ? -1.482 2.629 5.489 1.00 96.06 76 ARG A N 1
ATOM 537 C CA . ARG A 1 76 ? -2.113 1.750 6.470 1.00 96.06 76 ARG A CA 1
ATOM 538 C C . ARG A 1 76 ? -2.657 2.546 7.640 1.00 96.06 76 ARG A C 1
ATOM 540 O O . ARG A 1 76 ? -1.991 3.451 8.125 1.00 96.06 76 ARG A O 1
ATOM 547 N N . HIS A 1 77 ? -3.806 2.132 8.155 1.00 96.62 77 HIS A N 1
ATOM 548 C CA . HIS A 1 77 ? -4.176 2.368 9.545 1.00 96.62 77 HIS A CA 1
ATOM 549 C C . HIS A 1 77 ? -4.332 1.038 10.287 1.00 96.62 77 HIS A C 1
ATOM 551 O O . HIS A 1 77 ? -5.036 0.139 9.835 1.00 96.62 77 HIS A O 1
ATOM 557 N N . PHE A 1 78 ? -3.673 0.905 11.432 1.00 96.50 78 PHE A N 1
ATOM 558 C CA . PHE A 1 78 ? -3.852 -0.199 12.366 1.00 96.50 78 PHE A CA 1
ATOM 559 C C . PHE A 1 78 ? -3.864 0.352 13.792 1.00 96.50 78 PHE A C 1
ATOM 561 O O . PHE A 1 78 ? -2.823 0.715 14.335 1.00 96.50 78 PHE A O 1
ATOM 568 N N . ALA A 1 79 ? -5.048 0.418 14.410 1.00 95.81 79 ALA A N 1
ATOM 569 C CA . ALA A 1 79 ? -5.243 1.109 15.690 1.00 95.81 79 ALA A CA 1
ATOM 570 C C . ALA A 1 79 ? -4.236 0.734 16.801 1.00 95.81 79 ALA A C 1
ATOM 572 O O . ALA A 1 79 ? -3.789 1.644 17.501 1.00 95.81 79 ALA A O 1
ATOM 573 N N . PRO A 1 80 ? -3.824 -0.543 16.967 1.00 94.81 80 PRO A N 1
ATOM 574 C CA . PRO A 1 80 ? -2.840 -0.908 17.985 1.00 94.81 80 PRO A CA 1
ATOM 575 C C . PRO A 1 80 ? -1.444 -0.292 17.806 1.00 94.81 80 PRO A C 1
ATOM 577 O O . PRO A 1 80 ? -0.745 -0.141 18.804 1.00 94.81 80 PRO A O 1
ATOM 580 N N . SER A 1 81 ? -1.022 0.044 16.579 1.00 93.75 81 SER A N 1
ATOM 581 C CA . SER A 1 81 ? 0.293 0.658 16.315 1.00 93.75 81 SER A CA 1
ATOM 582 C C . SER A 1 81 ? 0.213 2.137 15.954 1.00 93.75 81 SER A C 1
ATOM 584 O O . SER A 1 81 ? 1.093 2.904 16.330 1.00 93.75 81 SER A O 1
ATOM 586 N N . ASP A 1 82 ? -0.831 2.530 15.227 1.00 94.81 82 ASP A N 1
ATOM 587 C CA . ASP A 1 82 ? -0.929 3.853 14.607 1.00 94.81 82 ASP A CA 1
ATOM 588 C C . ASP A 1 82 ? -1.797 4.812 15.446 1.00 94.81 82 ASP A C 1
ATOM 590 O O . ASP A 1 82 ? -1.723 6.028 15.286 1.00 94.81 82 ASP A O 1
ATOM 594 N N . GLY A 1 83 ? -2.576 4.275 16.394 1.00 95.38 83 GLY A N 1
ATOM 595 C CA . GLY A 1 83 ? -3.421 5.034 17.312 1.00 95.38 83 GLY A CA 1
ATOM 596 C C . GLY A 1 83 ? -4.907 5.036 16.942 1.00 95.38 83 GLY A C 1
ATOM 597 O O . GLY A 1 83 ? -5.325 4.628 15.853 1.00 95.38 83 GLY A O 1
ATOM 598 N N . ALA A 1 84 ? -5.728 5.481 17.894 1.00 93.06 84 ALA A N 1
ATOM 599 C CA . ALA A 1 84 ? -7.167 5.645 17.706 1.00 93.06 84 ALA A CA 1
ATOM 600 C C . ALA A 1 84 ? -7.483 6.859 16.805 1.00 93.06 84 ALA A C 1
ATOM 602 O O . ALA A 1 84 ? -6.639 7.749 16.676 1.00 93.06 84 ALA A O 1
ATOM 603 N N . PRO A 1 85 ? -8.690 6.925 16.209 1.00 90.12 85 PRO A N 1
ATOM 604 C CA . PRO A 1 85 ? -9.140 8.114 15.491 1.00 90.12 85 PRO A CA 1
ATOM 605 C C . PRO A 1 85 ? -9.054 9.372 16.360 1.00 90.12 85 PRO A C 1
ATOM 607 O O . PRO A 1 85 ? -9.324 9.329 17.565 1.00 90.12 85 PRO A O 1
ATOM 610 N N . ALA A 1 86 ? -8.687 10.492 15.746 1.00 88.69 86 ALA A N 1
ATOM 611 C CA . ALA A 1 86 ? -8.662 11.792 16.392 1.00 88.69 86 ALA A CA 1
ATOM 612 C C . ALA A 1 86 ? -10.087 12.292 16.695 1.00 88.69 86 ALA A C 1
ATOM 614 O O . ALA A 1 86 ? -11.085 11.770 16.196 1.00 88.69 86 ALA A O 1
ATOM 615 N N . ALA A 1 87 ? -10.190 13.333 17.526 1.00 88.00 87 ALA A N 1
ATOM 616 C CA . ALA A 1 87 ? -11.477 13.896 17.944 1.00 88.00 87 ALA A CA 1
ATOM 617 C C . ALA A 1 87 ? -12.311 14.467 16.778 1.00 88.00 87 ALA A C 1
ATOM 619 O O . ALA A 1 87 ? -13.526 14.595 16.903 1.00 88.00 87 ALA A O 1
ATOM 620 N N . ASP A 1 88 ? -11.670 14.796 15.656 1.00 84.81 88 ASP A N 1
ATOM 621 C CA . ASP A 1 88 ? -12.308 15.251 14.416 1.00 84.81 88 ASP A CA 1
ATOM 622 C C . ASP A 1 88 ? -12.757 14.099 13.493 1.00 84.81 88 ASP A C 1
ATOM 624 O O . ASP A 1 88 ? -13.299 14.343 12.415 1.00 84.81 88 ASP A O 1
ATOM 628 N N . GLY A 1 89 ? -12.561 12.845 13.918 1.00 84.56 89 GLY A N 1
ATOM 629 C CA . GLY A 1 89 ? -12.913 11.642 13.168 1.00 84.56 89 GLY A CA 1
ATOM 630 C C . GLY A 1 89 ? -11.860 11.191 12.156 1.00 84.56 89 GLY A C 1
ATOM 631 O O . GLY A 1 89 ? -12.088 10.190 11.476 1.00 84.56 89 GLY A O 1
ATOM 632 N N . THR A 1 90 ? -10.719 11.880 12.048 1.00 87.31 90 THR A N 1
ATOM 633 C CA . THR A 1 90 ? -9.624 11.456 11.167 1.00 87.31 90 THR A CA 1
ATOM 634 C C . THR A 1 90 ? -8.865 10.265 11.747 1.00 87.31 90 THR A C 1
ATOM 636 O O . THR A 1 90 ? -8.690 10.124 12.958 1.00 87.31 90 THR A O 1
ATOM 639 N N . TYR A 1 91 ? -8.405 9.380 10.870 1.00 92.19 91 TYR A N 1
ATOM 640 C CA . TYR A 1 91 ? -7.619 8.206 11.228 1.00 92.19 91 TYR A CA 1
ATOM 641 C C . TYR A 1 91 ? -6.127 8.489 10.999 1.00 92.19 91 TYR A C 1
ATOM 643 O O . TYR A 1 91 ? -5.769 9.023 9.947 1.00 92.19 91 TYR A O 1
ATOM 651 N N . PRO A 1 92 ? -5.226 8.117 11.923 1.00 93.62 92 PRO A N 1
ATOM 652 C CA . PRO A 1 92 ? -3.789 8.323 11.753 1.00 93.62 92 PRO A CA 1
ATOM 653 C C . PRO A 1 92 ? -3.199 7.312 10.753 1.00 93.62 92 PRO A C 1
ATOM 655 O O . PRO A 1 92 ? -2.574 6.327 11.134 1.00 93.62 92 PRO A O 1
ATOM 658 N N . PHE A 1 93 ? -3.423 7.526 9.456 1.00 94.44 93 PHE A N 1
ATOM 659 C CA . PHE A 1 93 ? -2.846 6.686 8.408 1.00 94.44 93 PHE A CA 1
ATOM 660 C C . PHE A 1 93 ? -1.333 6.904 8.302 1.00 94.44 93 PHE A C 1
ATOM 662 O O . PHE A 1 93 ? -0.854 8.023 8.117 1.00 94.44 93 PHE A O 1
ATOM 669 N N . LYS A 1 94 ? -0.580 5.808 8.350 1.00 94.00 94 LYS A N 1
ATOM 670 C CA . LYS A 1 94 ? 0.846 5.758 8.052 1.00 94.00 94 LYS A CA 1
ATOM 671 C C . LYS A 1 94 ? 1.052 5.557 6.554 1.00 94.00 94 LYS A C 1
ATOM 673 O O . LYS A 1 94 ? 0.504 4.624 5.973 1.00 94.00 94 LYS A O 1
ATOM 678 N N . TYR A 1 95 ? 1.882 6.394 5.942 1.00 92.00 95 TYR A N 1
ATOM 679 C CA . TYR A 1 95 ? 2.372 6.167 4.584 1.00 92.00 95 TYR A CA 1
ATOM 680 C C . TYR A 1 95 ? 3.436 5.062 4.588 1.00 92.00 95 TYR A C 1
ATOM 682 O O . TYR A 1 95 ? 4.398 5.128 5.355 1.00 92.00 95 TYR A O 1
ATOM 690 N N . LEU A 1 96 ? 3.244 4.045 3.749 1.00 91.06 96 LEU A N 1
ATOM 691 C CA . LEU A 1 96 ? 4.095 2.856 3.636 1.00 91.06 96 LEU A CA 1
ATOM 692 C C . LEU A 1 96 ? 5.032 2.902 2.418 1.00 91.06 96 LEU A C 1
ATOM 694 O O . LEU A 1 96 ? 5.765 1.950 2.167 1.00 91.06 96 LEU A O 1
ATOM 698 N N . GLY A 1 97 ? 5.036 4.003 1.664 1.00 87.44 97 GLY A N 1
ATOM 699 C CA . GLY A 1 97 ? 5.895 4.151 0.493 1.00 87.44 97 GLY A CA 1
ATOM 700 C C . GLY A 1 97 ? 5.269 3.597 -0.785 1.00 87.44 97 GLY A C 1
ATOM 701 O O . GLY A 1 97 ? 4.050 3.632 -0.961 1.00 87.44 97 GLY A O 1
ATOM 702 N N . ARG A 1 98 ? 6.144 3.108 -1.672 1.00 86.94 98 ARG A N 1
ATOM 703 C CA . ARG A 1 98 ? 5.830 2.573 -3.006 1.00 86.94 98 ARG A CA 1
ATOM 704 C C . ARG A 1 98 ? 6.272 1.107 -3.076 1.00 86.94 98 ARG A C 1
ATOM 706 O O . ARG A 1 98 ? 7.421 0.841 -3.434 1.00 86.94 98 ARG A O 1
ATOM 713 N N . PRO A 1 99 ? 5.422 0.157 -2.649 1.00 88.38 99 PRO A N 1
ATOM 714 C CA . PRO A 1 99 ? 5.816 -1.246 -2.529 1.00 88.38 99 PRO A CA 1
ATOM 715 C C . PRO A 1 99 ? 6.091 -1.921 -3.874 1.00 88.38 99 PRO A C 1
ATOM 717 O O . PRO A 1 99 ? 6.819 -2.902 -3.920 1.00 88.38 99 PRO A O 1
ATOM 720 N N . ASP A 1 100 ? 5.548 -1.391 -4.970 1.00 84.81 100 ASP A N 1
ATOM 721 C CA . ASP A 1 100 ? 5.794 -1.880 -6.330 1.00 84.81 100 ASP A CA 1
ATOM 722 C C . ASP A 1 100 ? 7.093 -1.349 -6.953 1.00 84.81 100 ASP A C 1
ATOM 724 O O . ASP A 1 100 ? 7.262 -1.368 -8.170 1.00 84.81 100 ASP A O 1
ATOM 728 N N . GLY A 1 101 ? 8.002 -0.860 -6.112 1.00 77.31 101 GLY A N 1
ATOM 729 C CA . GLY A 1 101 ? 9.327 -0.433 -6.509 1.00 77.31 101 GLY A CA 1
ATOM 730 C C . GLY A 1 101 ? 9.454 1.069 -6.725 1.00 77.31 101 GLY A C 1
ATOM 731 O O . GLY A 1 101 ? 8.510 1.828 -6.951 1.00 77.31 101 GLY A O 1
ATOM 732 N N . CYS A 1 102 ? 10.701 1.519 -6.651 1.00 66.88 102 CYS A N 1
ATOM 733 C CA . CYS A 1 102 ? 11.048 2.928 -6.800 1.00 66.88 102 CYS A CA 1
ATOM 734 C C . CYS A 1 102 ? 11.638 3.266 -8.164 1.00 66.88 102 CYS A C 1
ATOM 736 O O . CYS A 1 102 ? 11.715 4.446 -8.514 1.00 66.88 102 CYS A O 1
ATOM 738 N N . GLY A 1 103 ? 11.928 2.229 -8.953 1.00 60.38 103 GLY A N 1
ATOM 739 C CA . GLY A 1 103 ? 12.267 2.333 -10.353 1.00 60.38 103 GLY A CA 1
ATOM 740 C C . GLY A 1 103 ? 13.441 1.512 -10.809 1.00 60.38 103 GLY A C 1
ATOM 741 O O . GLY A 1 103 ? 14.458 1.480 -10.129 1.00 60.38 103 GLY A O 1
ATOM 742 N N . ILE A 1 104 ? 13.342 0.954 -12.021 1.00 55.75 104 ILE A N 1
ATOM 743 C CA . ILE A 1 104 ? 14.430 0.170 -12.633 1.00 55.75 104 ILE A CA 1
ATOM 744 C C . ILE A 1 104 ? 15.707 0.998 -12.846 1.00 55.75 104 ILE A C 1
ATOM 746 O O . ILE A 1 104 ? 16.791 0.450 -13.022 1.00 55.75 104 ILE A O 1
ATOM 750 N N . PHE A 1 105 ? 15.575 2.328 -12.849 1.00 53.06 105 PHE A N 1
ATOM 751 C CA . PHE A 1 105 ? 16.672 3.286 -13.003 1.00 53.06 105 PHE A CA 1
ATOM 752 C C . PHE A 1 105 ? 16.935 4.112 -11.736 1.00 53.06 105 PHE A C 1
ATOM 754 O O . PHE A 1 105 ? 17.752 5.032 -11.769 1.00 53.06 105 PHE A O 1
ATOM 761 N N . ALA A 1 106 ? 16.232 3.838 -10.636 1.00 55.19 106 ALA A N 1
ATOM 762 C CA . ALA A 1 106 ? 16.336 4.629 -9.419 1.00 55.19 106 ALA A CA 1
ATOM 763 C C . ALA A 1 106 ? 17.394 4.045 -8.470 1.00 55.19 106 ALA A C 1
ATOM 765 O O . ALA A 1 106 ? 17.402 2.851 -8.178 1.00 55.19 106 ALA A O 1
ATOM 766 N N . ALA A 1 107 ? 18.274 4.896 -7.938 1.00 52.22 107 ALA A N 1
ATOM 767 C CA . ALA A 1 107 ? 19.181 4.543 -6.844 1.00 52.22 107 ALA A CA 1
ATOM 768 C C . ALA A 1 107 ? 18.460 4.715 -5.493 1.00 52.22 107 ALA A C 1
ATOM 770 O O . ALA A 1 107 ? 18.820 5.573 -4.691 1.00 52.22 107 ALA A O 1
ATOM 771 N N . GLY A 1 108 ? 17.397 3.935 -5.280 1.00 55.53 108 GLY A N 1
ATOM 772 C CA . GLY A 1 108 ? 16.508 4.044 -4.119 1.00 55.53 108 GLY A CA 1
ATOM 773 C C . GLY A 1 108 ? 15.257 4.896 -4.364 1.00 55.53 108 GLY A C 1
ATOM 774 O O . GLY A 1 108 ? 14.994 5.359 -5.471 1.00 55.53 108 GLY A O 1
ATOM 775 N N . CYS A 1 109 ? 14.456 5.086 -3.314 1.00 60.19 109 CYS A N 1
ATOM 776 C CA . CYS A 1 109 ? 13.144 5.747 -3.381 1.00 60.19 109 CYS A CA 1
ATOM 777 C C . CYS A 1 109 ? 13.174 7.275 -3.362 1.00 60.19 109 CYS A C 1
ATOM 779 O O . CYS A 1 109 ? 12.123 7.908 -3.467 1.00 60.19 109 CYS A O 1
ATOM 781 N N . ASP A 1 110 ? 14.370 7.853 -3.287 1.00 54.03 110 ASP A N 1
ATOM 782 C CA . ASP A 1 110 ? 14.582 9.298 -3.251 1.00 54.03 110 ASP A CA 1
ATOM 783 C C . ASP A 1 110 ? 14.465 9.938 -4.647 1.00 54.03 110 ASP A C 1
ATOM 785 O O . ASP A 1 110 ? 14.199 11.134 -4.772 1.00 54.03 110 ASP A O 1
ATOM 789 N N . VAL A 1 111 ? 14.630 9.143 -5.715 1.00 52.00 111 VAL A N 1
ATOM 790 C CA . VAL A 1 111 ? 14.513 9.588 -7.111 1.00 52.00 111 VAL A CA 1
ATOM 791 C C . VAL A 1 111 ? 13.189 9.098 -7.696 1.00 52.00 111 VAL A C 1
ATOM 793 O O . VAL A 1 111 ? 13.029 7.937 -8.063 1.00 52.00 111 VAL A O 1
ATOM 796 N N . VAL A 1 112 ? 12.220 10.008 -7.793 1.00 57.50 112 VAL A N 1
ATOM 797 C CA . VAL A 1 112 ? 10.880 9.736 -8.330 1.00 57.50 112 VAL A CA 1
ATOM 798 C C . VAL A 1 112 ? 10.855 9.997 -9.837 1.00 57.50 112 VAL A C 1
ATOM 800 O O . VAL A 1 112 ? 11.167 11.105 -10.271 1.00 57.50 112 VAL A O 1
ATOM 803 N N . GLY A 1 113 ? 10.434 9.008 -10.636 1.00 55.25 113 GLY A N 1
ATOM 804 C CA . GLY A 1 113 ? 10.144 9.245 -12.056 1.00 55.25 113 GLY A CA 1
ATOM 805 C C . GLY A 1 113 ? 9.796 8.031 -12.916 1.00 55.25 113 GLY A C 1
ATOM 806 O O . GLY A 1 113 ? 9.005 8.166 -13.840 1.00 55.25 113 GLY A O 1
ATOM 807 N N . VAL A 1 114 ? 10.326 6.842 -12.618 1.00 60.84 114 VAL A N 1
ATOM 808 C CA . VAL A 1 114 ? 10.012 5.613 -13.373 1.00 60.84 114 VAL A CA 1
ATOM 809 C C . VAL A 1 114 ? 10.069 4.419 -12.423 1.00 60.84 114 VAL A C 1
ATOM 811 O O . VAL A 1 114 ? 11.128 3.837 -12.302 1.00 60.84 114 VAL A O 1
ATOM 814 N N . ALA A 1 115 ? 8.976 4.084 -11.738 1.00 67.81 115 ALA A N 1
ATOM 815 C CA . ALA A 1 115 ? 8.730 2.800 -11.068 1.00 67.81 115 ALA A CA 1
ATOM 816 C C . ALA A 1 115 ? 8.409 1.648 -12.030 1.00 67.81 115 ALA A C 1
ATOM 818 O O . ALA A 1 115 ? 8.121 1.825 -13.212 1.00 67.81 115 ALA A O 1
ATOM 819 N N . GLU A 1 116 ? 8.436 0.448 -11.464 1.00 70.75 116 GLU A N 1
ATOM 820 C CA . GLU A 1 116 ? 8.091 -0.801 -12.123 1.00 70.75 116 GLU A CA 1
ATOM 821 C C . GLU A 1 116 ? 6.579 -1.010 -12.201 1.00 70.75 116 GLU A C 1
ATOM 823 O O . GLU A 1 116 ? 6.185 -2.139 -12.408 1.00 70.75 116 GLU A O 1
ATOM 828 N N . GLY A 1 117 ? 5.704 -0.020 -12.036 1.00 77.38 117 GLY A N 1
ATOM 829 C CA . GLY A 1 117 ? 4.263 -0.286 -11.984 1.00 77.38 117 GLY A CA 1
ATOM 830 C C . GLY A 1 117 ? 3.381 0.935 -12.201 1.00 77.38 117 GLY A C 1
ATOM 831 O O . GLY A 1 117 ? 3.814 1.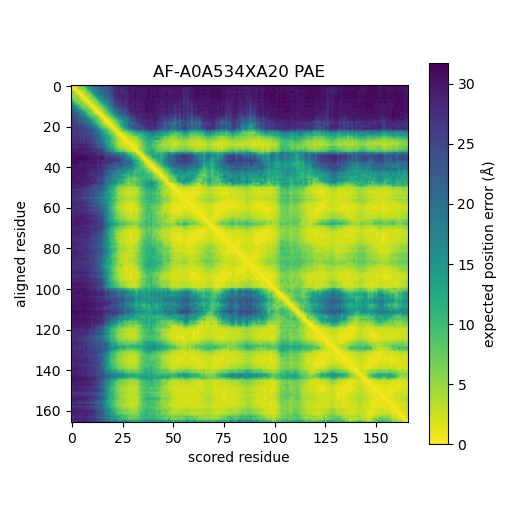950 -12.760 1.00 77.38 117 GLY A O 1
ATOM 832 N N . GLY A 1 118 ? 2.140 0.833 -11.724 1.00 80.31 118 GLY A N 1
ATOM 833 C CA . GLY A 1 118 ? 1.174 1.931 -11.696 1.00 80.31 118 GLY A CA 1
ATOM 834 C C . GLY A 1 118 ? 0.199 1.986 -12.875 1.00 80.31 118 GLY A C 1
ATOM 835 O O . GLY A 1 118 ? -0.431 3.017 -13.084 1.00 80.31 118 GLY A O 1
ATOM 836 N N . GLY A 1 119 ? 0.060 0.923 -13.669 1.00 83.88 119 GLY A N 1
ATOM 837 C CA . GLY A 1 119 ? -1.020 0.838 -14.664 1.00 83.88 119 GLY A CA 1
ATOM 838 C C . GLY A 1 119 ? -2.361 0.428 -14.073 1.00 83.88 119 GLY A C 1
ATOM 839 O O . GLY A 1 119 ? -3.393 0.900 -14.530 1.00 83.88 119 GLY A O 1
ATOM 840 N N . ASP A 1 120 ? -2.303 -0.420 -13.056 1.00 88.38 120 ASP A N 1
ATOM 841 C CA . ASP A 1 120 ? -3.404 -0.947 -12.258 1.00 88.38 120 ASP A CA 1
ATOM 842 C C 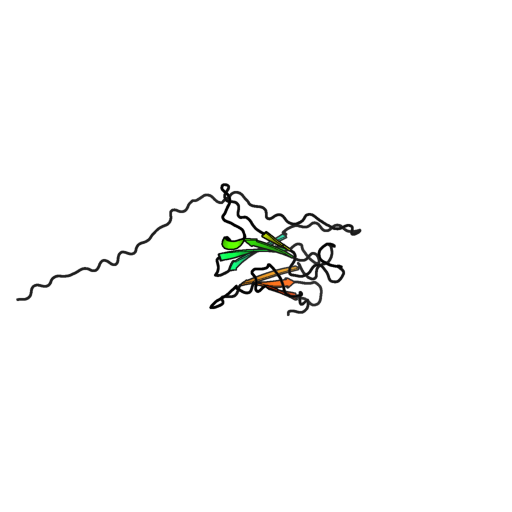. ASP A 1 120 ? -2.801 -1.476 -10.943 1.00 88.38 120 ASP A C 1
ATOM 844 O O . ASP A 1 120 ? -1.573 -1.638 -10.868 1.00 88.38 120 ASP A O 1
ATOM 848 N N . VAL A 1 121 ? -3.608 -1.735 -9.914 1.00 92.31 121 VAL A N 1
ATOM 849 C CA . VAL A 1 121 ? -3.137 -2.279 -8.639 1.00 92.31 121 VAL A CA 1
ATOM 850 C C . VAL A 1 121 ? -4.181 -3.136 -7.933 1.00 92.31 121 VAL A C 1
ATOM 852 O O . VAL A 1 121 ? -5.319 -2.729 -7.731 1.00 92.31 121 VAL A O 1
ATOM 855 N N . ASP A 1 122 ? -3.733 -4.286 -7.440 1.00 93.94 122 ASP A N 1
ATOM 856 C CA . ASP A 1 122 ? -4.509 -5.181 -6.592 1.00 93.94 122 ASP A CA 1
ATOM 857 C C . ASP A 1 122 ? -3.788 -5.411 -5.265 1.00 93.94 122 ASP A C 1
ATOM 859 O O . ASP A 1 122 ? -2.573 -5.618 -5.213 1.00 93.94 122 ASP A O 1
ATOM 863 N N . ILE A 1 123 ? -4.556 -5.413 -4.173 1.00 96.19 123 ILE A N 1
ATOM 864 C CA . ILE A 1 123 ? -4.066 -5.754 -2.835 1.00 96.19 123 ILE A CA 1
ATOM 865 C C . ILE A 1 123 ? -4.916 -6.853 -2.203 1.00 96.19 123 ILE A C 1
ATOM 867 O O . ILE A 1 123 ? -6.148 -6.830 -2.230 1.00 96.19 123 ILE A O 1
ATOM 871 N N . ALA A 1 124 ? -4.251 -7.809 -1.560 1.00 96.31 124 ALA A N 1
ATOM 872 C CA . ALA A 1 124 ? -4.899 -8.914 -0.872 1.00 96.31 124 ALA A CA 1
ATOM 873 C C . ALA A 1 124 ? -4.278 -9.138 0.504 1.00 96.31 124 ALA A C 1
ATOM 875 O O . ALA A 1 124 ? -3.068 -9.076 0.678 1.00 96.31 124 ALA A O 1
ATOM 876 N N . VAL A 1 125 ? -5.121 -9.450 1.485 1.00 97.12 125 VAL A N 1
ATOM 877 C CA . VAL A 1 125 ? -4.689 -9.828 2.833 1.00 97.12 125 VAL A CA 1
ATOM 878 C C . VAL A 1 125 ? -5.199 -11.234 3.112 1.00 97.12 125 VAL A C 1
ATOM 880 O O . VAL A 1 125 ? -6.382 -11.514 2.890 1.00 97.12 125 VAL A O 1
ATOM 883 N N . ASN A 1 126 ? -4.316 -12.129 3.554 1.00 95.50 126 ASN A N 1
ATOM 884 C CA . ASN A 1 126 ? -4.697 -13.501 3.889 1.00 95.50 126 ASN A CA 1
ATOM 885 C C . ASN A 1 126 ? -5.324 -13.608 5.299 1.00 95.50 126 ASN A C 1
ATOM 887 O O . ASN A 1 126 ? -5.425 -12.633 6.040 1.00 95.50 126 ASN A O 1
ATOM 891 N N . PHE A 1 127 ? -5.766 -14.815 5.665 1.00 94.38 127 PHE A N 1
ATOM 892 C CA . PHE A 1 127 ? -6.396 -15.116 6.956 1.00 94.38 127 PHE A CA 1
ATOM 893 C C . PHE A 1 127 ? -5.601 -16.203 7.694 1.00 94.38 127 PHE A C 1
ATOM 895 O O . PHE A 1 127 ? -5.955 -17.382 7.608 1.00 94.38 127 PHE A O 1
ATOM 902 N N . PRO A 1 128 ? -4.492 -15.855 8.372 1.00 89.88 128 PRO A N 1
ATOM 903 C CA . PRO A 1 128 ? -3.701 -16.841 9.094 1.00 89.88 128 PRO A CA 1
ATOM 904 C C . PRO A 1 128 ? -4.425 -17.292 10.372 1.00 89.88 128 PRO A C 1
ATOM 906 O O . PRO A 1 128 ? -5.128 -16.511 11.008 1.00 89.88 128 PRO A O 1
ATOM 909 N N . ALA A 1 129 ? -4.210 -18.544 10.790 1.00 88.31 129 ALA A N 1
ATOM 910 C CA . ALA A 1 129 ? -4.747 -19.057 12.057 1.00 88.31 129 ALA A CA 1
ATOM 911 C C . ALA A 1 129 ? -4.129 -18.366 13.291 1.00 88.31 129 ALA A C 1
ATOM 913 O O . ALA A 1 129 ? -4.754 -18.282 14.344 1.00 88.31 129 ALA A O 1
ATOM 914 N N . SER A 1 130 ? -2.897 -17.872 13.157 1.00 87.31 130 SER A N 1
ATOM 915 C CA . SER A 1 130 ? -2.181 -17.089 14.164 1.00 87.31 130 SER A CA 1
ATOM 916 C C . SER A 1 130 ? -1.115 -16.226 13.491 1.00 87.31 130 SER A C 1
ATOM 918 O O . SER A 1 130 ? -0.550 -16.646 12.481 1.00 87.31 130 SER A O 1
ATOM 920 N N . GLY A 1 131 ? -0.770 -15.084 14.087 1.00 90.56 131 GLY A N 1
ATOM 921 C CA . GLY A 1 131 ? 0.293 -14.201 13.596 1.00 90.56 131 GLY A CA 1
ATOM 922 C C . GLY A 1 131 ? -0.223 -13.018 12.776 1.00 90.56 131 GLY A C 1
ATOM 923 O O . GLY A 1 131 ? -1.403 -12.675 12.829 1.00 90.56 131 GLY A O 1
ATOM 924 N N . VAL A 1 132 ? 0.691 -12.356 12.066 1.00 95.19 132 VAL A N 1
ATOM 925 C CA . VAL A 1 132 ? 0.391 -11.183 11.237 1.00 95.19 132 VAL A CA 1
ATOM 926 C C . VAL A 1 132 ? -0.105 -11.637 9.861 1.00 95.19 132 VAL A C 1
ATOM 928 O O . VAL A 1 132 ? 0.552 -12.476 9.242 1.00 95.19 132 VAL A O 1
ATOM 931 N N . PRO A 1 133 ? -1.239 -11.112 9.362 1.00 96.00 133 PRO A N 1
ATOM 932 C CA . PRO A 1 133 ? -1.669 -11.363 7.993 1.00 96.00 133 PRO A CA 1
ATOM 933 C C . PRO A 1 133 ? -0.636 -10.894 6.965 1.00 96.00 133 PRO A C 1
ATOM 935 O O . PRO A 1 133 ? -0.080 -9.803 7.070 1.00 96.00 133 PRO A O 1
ATOM 938 N N . ASN A 1 134 ? -0.412 -11.718 5.947 1.00 96.44 134 ASN A N 1
ATOM 939 C CA . ASN A 1 134 ? 0.377 -11.363 4.782 1.00 96.44 134 ASN A CA 1
ATOM 940 C C . ASN A 1 134 ? -0.429 -10.426 3.878 1.00 96.44 134 ASN A C 1
ATOM 942 O O . ASN A 1 134 ? -1.501 -10.809 3.399 1.00 96.44 134 ASN A O 1
ATOM 946 N N . LEU A 1 135 ? 0.117 -9.242 3.623 1.00 97.50 135 LEU A N 1
ATOM 947 C CA . LEU A 1 135 ? -0.366 -8.287 2.635 1.00 97.50 135 LEU A CA 1
ATOM 948 C C . LEU A 1 135 ? 0.380 -8.524 1.322 1.00 97.50 135 LEU A C 1
ATOM 950 O O . LEU A 1 135 ? 1.570 -8.248 1.244 1.00 97.50 135 LEU A O 1
ATOM 954 N N . ALA A 1 136 ? -0.308 -9.018 0.301 1.00 96.75 136 ALA A N 1
ATOM 955 C CA . ALA A 1 136 ? 0.197 -9.086 -1.064 1.00 96.75 136 ALA A CA 1
ATOM 956 C C . ALA A 1 136 ? -0.245 -7.848 -1.852 1.00 96.75 136 ALA A C 1
ATOM 958 O O . ALA A 1 136 ? -1.367 -7.367 -1.671 1.00 96.75 136 ALA A O 1
ATOM 959 N N . LEU A 1 137 ? 0.629 -7.367 -2.732 1.00 95.19 137 LEU A N 1
ATOM 960 C CA . LEU A 1 137 ? 0.360 -6.284 -3.668 1.00 95.19 137 LEU A CA 1
ATOM 961 C C . LEU A 1 137 ? 0.872 -6.677 -5.051 1.00 95.19 137 LEU A C 1
ATOM 963 O O . LEU A 1 137 ? 2.000 -7.155 -5.186 1.00 95.19 137 LEU A O 1
ATOM 967 N N . THR A 1 138 ? 0.060 -6.432 -6.071 1.00 93.69 138 THR A N 1
ATOM 968 C CA . THR A 1 138 ? 0.454 -6.541 -7.475 1.00 93.69 138 THR A CA 1
ATOM 969 C C . THR A 1 138 ? 0.097 -5.268 -8.214 1.00 93.69 138 THR A C 1
ATOM 971 O O . THR A 1 138 ? -0.969 -4.712 -7.973 1.00 93.69 138 THR A O 1
ATOM 974 N N . SER A 1 139 ? 0.953 -4.811 -9.123 1.00 90.56 139 SER A N 1
ATOM 975 C CA . SER A 1 139 ? 0.654 -3.670 -9.987 1.00 90.56 139 SER A CA 1
ATOM 976 C C . SER A 1 139 ? 1.011 -3.948 -11.444 1.00 90.56 139 SER A C 1
ATOM 978 O O . SER A 1 139 ? 1.962 -4.673 -11.750 1.00 90.56 139 SER A O 1
ATOM 980 N N . LEU A 1 140 ? 0.225 -3.384 -12.364 1.00 88.81 140 LEU A N 1
ATOM 981 C CA . LEU A 1 140 ? 0.489 -3.493 -13.798 1.00 88.81 140 LEU A CA 1
ATOM 982 C C . LEU A 1 140 ? 1.704 -2.632 -14.164 1.00 88.81 140 LEU A C 1
ATOM 984 O O . LEU A 1 140 ? 1.749 -1.437 -13.860 1.00 88.81 140 LEU A O 1
ATOM 988 N N . THR A 1 141 ? 2.655 -3.237 -14.868 1.00 82.31 141 THR A N 1
ATOM 989 C CA . THR A 1 141 ? 3.876 -2.611 -15.371 1.00 82.31 141 THR A CA 1
ATOM 990 C C . THR A 1 141 ? 3.951 -2.622 -16.885 1.00 82.31 141 THR A C 1
ATOM 992 O O . THR A 1 141 ? 3.299 -3.421 -17.552 1.00 82.31 141 THR A O 1
ATOM 995 N N . LEU A 1 142 ? 4.781 -1.743 -17.449 1.00 74.62 142 LEU A N 1
ATOM 996 C CA . LEU A 1 142 ? 4.931 -1.628 -18.897 1.00 74.62 142 LEU A CA 1
ATOM 997 C C . LEU A 1 142 ? 5.589 -2.877 -19.510 1.00 74.62 142 LEU A C 1
ATOM 999 O O . LEU A 1 142 ? 5.160 -3.330 -20.567 1.00 74.62 142 LEU A O 1
ATOM 1003 N N . VAL A 1 143 ? 6.626 -3.423 -18.862 1.00 69.50 143 VAL A N 1
ATOM 1004 C CA . VAL A 1 143 ? 7.336 -4.651 -19.264 1.00 69.50 143 VAL A CA 1
ATOM 1005 C C . VAL A 1 143 ? 7.942 -5.293 -18.010 1.00 69.50 143 VAL A C 1
ATOM 1007 O O . VAL A 1 143 ? 8.611 -4.575 -17.268 1.00 69.50 143 VAL A O 1
ATOM 1010 N N . PRO A 1 144 ? 7.804 -6.615 -17.783 1.00 72.06 144 PRO A N 1
ATOM 1011 C CA . PRO A 1 144 ? 7.130 -7.628 -18.608 1.00 72.06 144 PRO A CA 1
ATOM 1012 C C . PRO A 1 144 ? 5.616 -7.792 -18.380 1.00 72.06 144 PRO A C 1
ATOM 1014 O O . PRO A 1 144 ? 4.992 -8.528 -19.137 1.00 72.06 144 PRO A O 1
ATOM 1017 N N . GLY A 1 145 ? 5.005 -7.117 -17.405 1.00 82.25 145 GLY A N 1
ATOM 1018 C CA . GLY A 1 145 ? 3.542 -7.043 -17.310 1.00 82.25 145 GLY A CA 1
ATOM 1019 C C . GLY A 1 145 ? 3.014 -6.819 -15.901 1.00 82.25 145 GLY A C 1
ATOM 1020 O O . GLY A 1 145 ? 2.250 -5.886 -15.696 1.00 82.25 145 GLY A O 1
ATOM 1021 N N . VAL A 1 146 ? 3.448 -7.605 -14.913 1.00 88.75 146 VAL A N 1
ATOM 1022 C CA . VAL A 1 146 ? 2.963 -7.480 -13.526 1.00 88.75 146 VAL A CA 1
ATOM 1023 C C . VAL A 1 146 ? 4.118 -7.509 -12.538 1.00 88.75 146 VAL A C 1
ATOM 1025 O O . VAL A 1 146 ? 4.882 -8.474 -12.503 1.00 88.75 146 VAL A O 1
ATOM 1028 N N . THR A 1 147 ? 4.181 -6.486 -11.692 1.00 88.88 147 THR A N 1
ATOM 1029 C CA . THR A 1 147 ? 5.084 -6.427 -10.545 1.00 88.88 147 THR A CA 1
ATOM 1030 C C . THR A 1 147 ? 4.366 -6.937 -9.304 1.00 88.88 147 THR A C 1
ATOM 1032 O O . THR A 1 147 ? 3.214 -6.578 -9.074 1.00 88.88 147 THR A O 1
ATOM 1035 N N . GLY A 1 148 ? 5.020 -7.776 -8.502 1.00 91.50 148 GLY A N 1
ATOM 1036 C CA . GLY A 1 148 ? 4.455 -8.334 -7.273 1.00 91.50 148 GLY A CA 1
ATOM 1037 C C . GLY A 1 148 ? 5.384 -8.185 -6.075 1.00 91.50 148 GLY A C 1
ATOM 1038 O O . GLY A 1 148 ? 6.587 -8.402 -6.183 1.00 91.50 148 GLY A O 1
ATOM 1039 N N . THR A 1 149 ? 4.817 -7.858 -4.918 1.00 93.38 149 THR A N 1
ATOM 1040 C CA . THR A 1 149 ? 5.515 -7.838 -3.628 1.00 93.38 149 THR A CA 1
ATOM 1041 C C . THR A 1 149 ? 4.575 -8.284 -2.509 1.00 93.38 149 THR A C 1
ATOM 1043 O O . THR A 1 149 ? 3.354 -8.360 -2.688 1.00 93.38 149 THR A O 1
ATOM 1046 N N . HIS A 1 150 ? 5.114 -8.575 -1.330 1.00 95.81 150 HIS A N 1
ATOM 1047 C CA . HIS A 1 150 ? 4.299 -8.781 -0.147 1.00 95.81 150 HIS A CA 1
ATOM 1048 C C . HIS A 1 150 ? 4.993 -8.327 1.138 1.00 95.81 150 HIS A C 1
ATOM 1050 O O . HIS A 1 150 ? 6.206 -8.143 1.194 1.00 95.81 150 HIS A O 1
ATOM 1056 N N . SER A 1 151 ? 4.196 -8.177 2.192 1.00 96.69 151 SER A N 1
ATOM 1057 C CA . SER A 1 151 ? 4.642 -7.885 3.546 1.00 96.69 151 SER A CA 1
ATOM 1058 C C . SER A 1 151 ? 4.022 -8.863 4.539 1.00 96.69 151 SER A C 1
ATOM 1060 O O . SER A 1 151 ? 2.818 -9.119 4.507 1.00 96.69 151 SER A O 1
ATOM 1062 N N . ALA A 1 152 ? 4.845 -9.361 5.461 1.00 95.88 152 ALA A N 1
ATOM 1063 C CA . ALA A 1 152 ? 4.432 -10.211 6.579 1.00 95.88 152 ALA A CA 1
ATOM 1064 C C . ALA A 1 152 ? 4.449 -9.471 7.934 1.00 95.88 152 ALA A C 1
ATOM 1066 O O . ALA A 1 152 ? 4.338 -10.095 8.987 1.00 95.88 152 ALA A O 1
ATOM 1067 N N . ASP A 1 153 ? 4.597 -8.143 7.921 1.00 94.88 153 ASP A N 1
ATOM 1068 C CA . ASP A 1 153 ? 4.732 -7.300 9.115 1.00 94.88 153 ASP A CA 1
ATOM 1069 C C . ASP A 1 153 ? 3.844 -6.045 9.057 1.00 94.88 153 ASP A C 1
ATOM 1071 O O . ASP A 1 153 ? 4.147 -5.011 9.645 1.00 94.88 153 ASP A O 1
ATOM 1075 N N . ARG A 1 154 ? 2.690 -6.160 8.387 1.00 94.00 154 ARG A N 1
ATOM 1076 C CA . ARG A 1 154 ? 1.713 -5.077 8.170 1.00 94.00 154 ARG A CA 1
ATOM 1077 C C . ARG A 1 154 ? 2.249 -3.917 7.333 1.00 94.00 154 ARG A C 1
ATOM 1079 O O . ARG A 1 154 ? 1.774 -2.797 7.485 1.00 94.00 154 ARG A O 1
ATOM 1086 N N . GLY A 1 155 ? 3.180 -4.168 6.430 1.00 93.19 155 GLY A N 1
ATOM 1087 C CA . GLY A 1 155 ? 3.729 -3.165 5.523 1.00 93.19 155 GLY A CA 1
ATOM 1088 C C . GLY A 1 155 ? 4.828 -2.313 6.147 1.00 93.19 155 GLY A C 1
ATOM 1089 O O . GLY A 1 155 ? 5.097 -1.232 5.637 1.00 93.19 155 GLY A O 1
ATOM 1090 N N . GLU A 1 156 ? 5.442 -2.765 7.244 1.00 93.12 156 GLU A N 1
ATOM 1091 C CA . GLU A 1 156 ? 6.671 -2.142 7.748 1.00 93.12 156 GLU A CA 1
ATOM 1092 C C . GLU A 1 156 ? 7.840 -2.431 6.802 1.00 93.12 156 GLU A C 1
ATOM 1094 O O . GLU A 1 156 ? 8.633 -1.538 6.518 1.00 93.12 156 GLU A O 1
ATOM 1099 N N . ASN A 1 157 ? 7.898 -3.652 6.266 1.00 92.31 157 ASN A N 1
ATOM 1100 C CA . ASN A 1 157 ? 8.835 -4.060 5.232 1.00 92.31 157 ASN A CA 1
ATOM 1101 C C . ASN A 1 157 ? 8.107 -4.849 4.139 1.00 92.31 157 ASN A C 1
ATOM 1103 O O . ASN A 1 157 ? 7.168 -5.606 4.402 1.00 92.31 157 ASN A O 1
ATOM 1107 N N . PHE A 1 158 ? 8.587 -4.692 2.910 1.00 92.88 158 PHE A N 1
ATOM 1108 C CA . PHE A 1 158 ? 8.142 -5.442 1.743 1.00 92.88 158 PHE A CA 1
ATOM 1109 C C . PHE A 1 158 ? 9.296 -6.277 1.200 1.00 92.88 158 PHE A C 1
ATOM 1111 O O . PHE A 1 158 ? 10.460 -5.899 1.336 1.00 92.88 158 PHE A O 1
ATOM 1118 N N . THR A 1 159 ? 8.977 -7.413 0.586 1.00 92.00 159 THR A N 1
ATOM 1119 C CA . THR A 1 159 ? 9.948 -8.127 -0.245 1.00 92.00 159 THR A CA 1
ATOM 1120 C C . THR A 1 159 ? 10.376 -7.265 -1.425 1.00 92.00 159 THR A C 1
ATOM 1122 O O . THR A 1 159 ? 9.613 -6.404 -1.875 1.00 92.00 159 THR A O 1
ATOM 1125 N N . ASP A 1 160 ? 11.556 -7.547 -1.976 1.00 87.06 160 ASP A N 1
ATOM 1126 C CA . ASP A 1 160 ? 11.961 -6.945 -3.243 1.00 87.06 160 ASP A CA 1
ATOM 1127 C C . ASP A 1 160 ? 10.865 -7.182 -4.301 1.00 87.06 160 ASP A C 1
ATOM 1129 O O . ASP A 1 160 ? 10.357 -8.308 -4.408 1.00 87.06 160 ASP A O 1
ATOM 1133 N N . PRO A 1 161 ? 10.455 -6.144 -5.050 1.00 86.75 161 PRO A N 1
ATOM 1134 C CA . PRO A 1 161 ? 9.464 -6.305 -6.099 1.00 86.75 161 PRO A CA 1
ATOM 1135 C C . PRO A 1 161 ? 9.944 -7.309 -7.152 1.00 86.75 161 PRO A C 1
ATOM 1137 O O . PRO A 1 161 ? 11.062 -7.224 -7.659 1.00 86.75 161 PRO A O 1
ATOM 1140 N N . ASN A 1 162 ? 9.089 -8.269 -7.500 1.00 87.44 162 ASN A N 1
ATOM 1141 C CA . ASN A 1 162 ? 9.297 -9.152 -8.640 1.00 87.44 162 ASN A CA 1
ATOM 1142 C C . ASN A 1 162 ? 8.586 -8.552 -9.864 1.00 87.44 162 ASN A C 1
ATOM 1144 O O . ASN A 1 162 ? 7.360 -8.662 -9.921 1.00 87.44 162 ASN A O 1
ATOM 1148 N N . PRO A 1 163 ? 9.298 -7.977 -10.853 1.00 80.69 163 PRO A N 1
ATOM 1149 C CA . PRO A 1 163 ? 8.681 -7.347 -12.023 1.00 80.69 163 PRO A CA 1
ATOM 1150 C C . PRO A 1 163 ? 8.039 -8.348 -13.002 1.00 80.69 163 PRO A C 1
ATOM 1152 O O . PRO A 1 163 ? 7.420 -7.937 -13.979 1.00 80.69 163 PRO A O 1
ATOM 1155 N N . ALA A 1 164 ? 8.187 -9.656 -12.768 1.00 84.62 164 ALA A N 1
ATOM 1156 C CA . ALA A 1 164 ? 7.623 -10.743 -13.566 1.00 84.62 164 ALA A CA 1
ATOM 1157 C C . ALA A 1 164 ? 6.807 -11.700 -12.678 1.00 84.62 164 ALA A C 1
ATOM 1159 O O . ALA A 1 164 ? 7.111 -12.888 -12.564 1.00 84.62 164 ALA A O 1
ATOM 1160 N N . ALA A 1 165 ? 5.813 -11.162 -11.973 1.00 84.88 165 ALA A N 1
ATOM 1161 C CA . ALA A 1 165 ? 4.997 -11.926 -11.031 1.00 84.88 165 ALA A CA 1
ATOM 1162 C C . ALA A 1 165 ? 3.865 -12.747 -11.684 1.00 84.88 165 ALA A C 1
ATOM 1164 O O . ALA A 1 165 ? 3.248 -13.559 -10.992 1.00 84.88 165 ALA A O 1
ATOM 1165 N N . ALA A 1 166 ? 3.594 -12.538 -12.978 1.00 79.38 166 ALA A N 1
ATOM 1166 C CA . ALA A 1 166 ? 2.564 -13.231 -13.759 1.00 79.38 166 ALA A CA 1
ATOM 1167 C C . ALA A 1 166 ? 3.144 -14.295 -14.701 1.00 79.38 166 ALA A C 1
ATOM 1169 O O . ALA A 1 166 ? 4.273 -14.091 -15.205 1.00 79.38 166 ALA A O 1
#